Protein AF-U3U6P4-F1 (afdb_monomer_lite)

Structure (mmCIF, N/CA/C/O backbone):
data_AF-U3U6P4-F1
#
_entry.id   AF-U3U6P4-F1
#
loop_
_atom_site.group_PDB
_atom_site.id
_atom_site.type_symbol
_atom_site.label_atom_id
_atom_site.label_alt_id
_atom_site.label_comp_id
_atom_site.label_asym_id
_atom_site.label_entity_id
_atom_site.label_seq_id
_atom_site.pdbx_PDB_ins_code
_atom_site.Cartn_x
_atom_site.Cartn_y
_atom_site.Cartn_z
_atom_site.occupancy
_atom_site.B_iso_or_equiv
_atom_site.auth_seq_id
_atom_site.auth_comp_id
_atom_site.auth_asym_id
_atom_site.auth_atom_id
_atom_site.pdbx_PDB_model_num
ATOM 1 N N . MET A 1 1 ? 36.293 -16.464 -30.268 1.00 52.84 1 MET A N 1
ATOM 2 C CA . MET A 1 1 ? 35.928 -15.039 -30.402 1.00 52.84 1 MET A CA 1
ATOM 3 C C . MET A 1 1 ? 34.482 -14.750 -29.985 1.00 52.84 1 MET A C 1
ATOM 5 O O . MET A 1 1 ? 34.201 -13.624 -29.636 1.00 52.84 1 MET A O 1
ATOM 9 N N . GLU A 1 2 ? 33.596 -15.751 -29.902 1.00 54.50 2 GLU A N 1
ATOM 10 C CA . GLU A 1 2 ? 32.160 -15.581 -29.583 1.00 54.50 2 GLU A CA 1
ATOM 11 C C . GLU A 1 2 ? 31.822 -15.202 -28.122 1.00 54.50 2 GLU A C 1
ATOM 13 O O . GLU A 1 2 ? 30.719 -14.763 -27.822 1.00 54.50 2 GLU A O 1
ATOM 18 N N . ASN A 1 3 ? 32.765 -15.366 -27.188 1.00 57.06 3 ASN A N 1
ATOM 19 C CA . ASN A 1 3 ? 32.505 -15.241 -25.746 1.00 57.06 3 ASN A CA 1
ATOM 20 C C . ASN A 1 3 ? 32.712 -13.811 -25.192 1.00 57.06 3 ASN A C 1
ATOM 22 O O . ASN A 1 3 ? 32.320 -13.528 -24.062 1.00 57.06 3 ASN A O 1
ATOM 26 N N . ASP A 1 4 ? 33.340 -12.918 -25.964 1.00 59.69 4 ASP A N 1
ATOM 27 C CA . ASP A 1 4 ? 33.660 -11.547 -25.528 1.00 59.69 4 ASP A CA 1
ATOM 28 C C . ASP A 1 4 ? 32.531 -10.560 -25.884 1.00 59.69 4 ASP A C 1
ATOM 30 O O . ASP A 1 4 ? 32.105 -9.767 -25.043 1.00 59.69 4 ASP A O 1
ATOM 34 N N . ASP A 1 5 ? 31.926 -10.716 -27.069 1.00 62.28 5 ASP A N 1
ATOM 35 C CA . ASP A 1 5 ? 30.734 -9.963 -27.490 1.00 62.28 5 ASP A CA 1
ATOM 36 C C . ASP A 1 5 ? 29.513 -10.264 -26.604 1.00 62.28 5 ASP A C 1
ATOM 38 O O . ASP A 1 5 ? 28.772 -9.356 -26.223 1.00 62.28 5 ASP A O 1
ATOM 42 N N . ALA A 1 6 ? 29.332 -11.525 -26.194 1.00 64.25 6 ALA A N 1
ATOM 43 C CA . ALA A 1 6 ? 28.250 -11.923 -25.292 1.00 64.25 6 ALA A CA 1
ATOM 44 C C . ALA A 1 6 ? 28.401 -11.319 -23.880 1.00 64.25 6 ALA A C 1
ATOM 46 O O . ALA A 1 6 ? 27.411 -10.897 -23.276 1.00 64.25 6 ALA A O 1
ATOM 47 N N . LYS A 1 7 ? 29.633 -11.226 -23.353 1.00 65.19 7 LYS A N 1
ATOM 48 C CA . LYS A 1 7 ? 29.912 -10.568 -22.063 1.00 65.19 7 LYS A CA 1
ATOM 49 C C . LYS A 1 7 ? 29.709 -9.060 -22.141 1.00 65.19 7 LYS A C 1
ATOM 51 O O . LYS A 1 7 ? 29.082 -8.497 -21.245 1.00 65.19 7 LYS A O 1
ATOM 56 N N . SER A 1 8 ? 30.186 -8.424 -23.210 1.00 70.62 8 SER A N 1
ATOM 57 C CA . SER A 1 8 ? 29.969 -6.995 -23.457 1.00 70.62 8 SER A CA 1
ATOM 58 C C . SER A 1 8 ? 28.471 -6.670 -23.569 1.00 70.62 8 SER A C 1
ATOM 60 O O . SER A 1 8 ? 27.987 -5.733 -22.933 1.00 70.62 8 SER A O 1
ATOM 62 N N . GLY A 1 9 ? 27.702 -7.525 -24.256 1.00 89.94 9 GLY A N 1
ATOM 63 C CA . GLY A 1 9 ? 26.243 -7.433 -24.339 1.00 89.94 9 GLY A CA 1
ATOM 64 C C . GLY A 1 9 ? 25.535 -7.586 -22.988 1.00 89.94 9 GLY A C 1
ATOM 65 O O . GLY A 1 9 ? 24.633 -6.809 -22.679 1.00 89.94 9 GLY A O 1
ATOM 66 N N . LEU A 1 10 ? 25.963 -8.531 -22.143 1.00 92.81 10 LEU A N 1
ATOM 67 C CA . LEU A 1 10 ? 25.379 -8.714 -20.809 1.00 92.81 10 LEU A CA 1
ATOM 68 C C . LEU A 1 10 ? 25.645 -7.509 -19.893 1.00 92.81 10 LEU A C 1
ATOM 70 O O . LEU A 1 10 ? 24.724 -7.024 -19.236 1.00 92.81 10 LEU A O 1
ATOM 74 N N . ILE A 1 11 ? 26.882 -7.001 -19.867 1.00 91.62 11 ILE A N 1
ATOM 75 C CA . ILE A 1 11 ? 27.238 -5.814 -19.074 1.00 91.62 11 ILE A CA 1
ATOM 76 C C . ILE A 1 11 ? 26.476 -4.581 -19.572 1.00 91.62 11 ILE A C 1
ATOM 78 O O . ILE A 1 11 ? 25.986 -3.800 -18.755 1.00 91.62 11 ILE A O 1
ATOM 82 N N . ALA A 1 12 ? 26.308 -4.431 -20.889 1.00 91.88 12 ALA A N 1
ATOM 83 C CA . ALA A 1 12 ? 25.505 -3.358 -21.464 1.00 91.88 12 ALA A CA 1
ATOM 84 C C . ALA A 1 12 ? 24.035 -3.438 -21.014 1.00 91.88 12 ALA A C 1
ATOM 86 O O . ALA A 1 12 ? 23.499 -2.438 -20.540 1.00 91.88 12 ALA A O 1
ATOM 87 N N . ILE A 1 13 ? 23.406 -4.620 -21.070 1.00 92.94 13 ILE A N 1
ATOM 88 C CA . ILE A 1 13 ? 22.022 -4.821 -20.602 1.00 92.94 13 ILE A CA 1
ATOM 89 C C . ILE A 1 13 ? 21.884 -4.463 -19.121 1.00 92.94 13 ILE A C 1
ATOM 91 O O . ILE A 1 13 ? 20.931 -3.776 -18.749 1.00 92.94 13 ILE A O 1
ATOM 95 N N . ILE A 1 14 ? 22.826 -4.898 -18.278 1.00 93.56 14 ILE A N 1
ATOM 96 C CA . ILE A 1 14 ? 22.826 -4.580 -16.843 1.00 93.56 14 ILE A CA 1
ATOM 97 C C . ILE A 1 14 ? 22.936 -3.069 -16.631 1.00 93.56 14 ILE A C 1
ATOM 99 O O . ILE A 1 14 ? 22.150 -2.504 -15.872 1.00 93.56 14 ILE A O 1
ATOM 103 N N . ASN A 1 15 ? 23.872 -2.408 -17.316 1.00 94.25 15 ASN A N 1
ATOM 104 C CA . ASN A 1 15 ? 24.093 -0.973 -17.168 1.00 94.25 15 ASN A CA 1
ATOM 105 C C . ASN A 1 15 ? 22.866 -0.160 -17.613 1.00 94.25 15 ASN A C 1
ATOM 107 O O . ASN A 1 15 ? 22.414 0.729 -16.892 1.00 94.25 15 ASN A O 1
ATOM 111 N N . THR A 1 16 ? 22.273 -0.503 -18.761 1.00 92.69 16 THR A N 1
ATOM 112 C CA . THR A 1 16 ? 21.060 0.161 -19.257 1.00 92.69 16 THR A CA 1
ATOM 113 C C . THR A 1 16 ? 19.865 -0.091 -18.336 1.00 92.69 16 THR A C 1
ATOM 115 O O . THR A 1 16 ? 19.194 0.858 -17.940 1.00 92.69 16 THR A O 1
ATOM 118 N N . SER A 1 17 ? 19.641 -1.339 -17.912 1.00 91.06 17 SER A N 1
ATOM 119 C CA . SER A 1 17 ? 18.529 -1.682 -17.009 1.00 91.06 17 SER A CA 1
ATOM 120 C C . SER A 1 17 ? 18.676 -1.012 -15.638 1.00 91.06 17 SER A C 1
ATOM 122 O O . SER A 1 17 ? 17.691 -0.569 -15.050 1.00 91.06 17 SER A O 1
ATOM 124 N N . GLY A 1 18 ? 19.908 -0.908 -15.131 1.00 92.62 18 GLY A N 1
ATOM 125 C CA . GLY A 1 18 ? 20.216 -0.199 -13.892 1.00 92.62 18 GLY A CA 1
ATOM 126 C C . GLY A 1 18 ? 19.946 1.301 -14.001 1.00 92.62 18 GLY A C 1
ATOM 127 O O . GLY A 1 18 ? 19.309 1.874 -13.116 1.00 92.62 18 GLY A O 1
ATOM 128 N N . ALA A 1 19 ? 20.365 1.933 -15.101 1.00 92.56 19 ALA A N 1
ATOM 129 C CA . ALA A 1 19 ? 20.083 3.343 -15.359 1.00 92.56 19 ALA A CA 1
ATOM 130 C C . ALA A 1 19 ? 18.570 3.619 -15.447 1.00 92.56 19 ALA A C 1
ATOM 132 O O . ALA A 1 19 ? 18.086 4.583 -14.845 1.00 92.56 19 ALA A O 1
ATOM 133 N N . ASP A 1 20 ? 17.813 2.747 -16.119 1.00 89.44 20 ASP A N 1
ATOM 134 C CA . ASP A 1 20 ? 16.352 2.843 -16.202 1.00 89.44 20 ASP A CA 1
ATOM 135 C C . ASP A 1 20 ? 15.688 2.681 -14.828 1.00 89.44 20 ASP A C 1
ATOM 137 O O . ASP A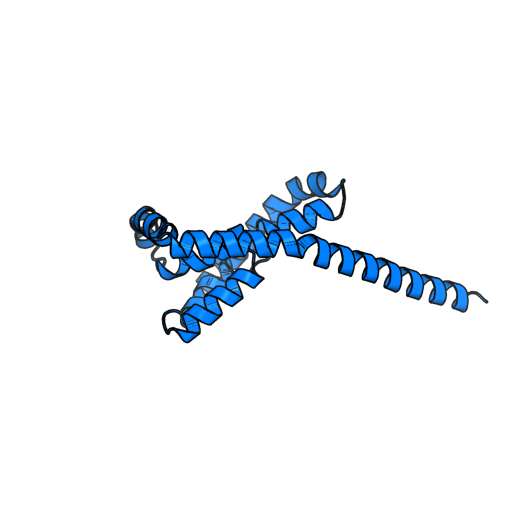 1 20 ? 14.791 3.453 -14.479 1.00 89.44 20 ASP A O 1
ATOM 141 N N . ALA A 1 21 ? 16.163 1.741 -14.007 1.00 88.81 21 ALA A N 1
ATOM 142 C CA . ALA A 1 21 ? 15.667 1.545 -12.647 1.00 88.81 21 ALA A CA 1
ATOM 143 C C . ALA A 1 21 ? 15.932 2.766 -11.749 1.00 88.81 21 ALA A C 1
ATOM 145 O O . ALA A 1 21 ? 15.027 3.209 -11.040 1.00 88.81 21 ALA A O 1
ATOM 146 N N . ILE A 1 22 ? 17.136 3.351 -11.805 1.00 93.06 22 ILE A N 1
ATOM 147 C CA . ILE A 1 22 ? 17.468 4.578 -11.061 1.00 93.06 22 ILE A CA 1
ATOM 148 C C . ILE A 1 22 ? 16.566 5.725 -11.514 1.00 93.06 22 ILE A C 1
ATOM 150 O O . ILE A 1 22 ? 15.993 6.429 -10.681 1.00 93.06 22 ILE A O 1
ATOM 154 N N . ARG A 1 23 ? 16.396 5.904 -12.828 1.00 88.75 23 ARG A N 1
ATOM 155 C CA . ARG A 1 23 ? 15.545 6.959 -13.383 1.00 88.75 23 ARG A CA 1
ATOM 156 C C . ARG A 1 23 ? 14.088 6.794 -12.958 1.00 88.75 23 ARG A C 1
ATOM 158 O O . ARG A 1 23 ? 13.447 7.786 -12.617 1.00 88.75 23 ARG A O 1
ATOM 165 N N . LEU A 1 24 ? 13.578 5.565 -12.941 1.00 86.88 24 LEU A N 1
ATOM 166 C CA . LEU A 1 24 ? 12.233 5.256 -12.463 1.00 86.88 24 LEU A CA 1
ATOM 167 C C . LEU A 1 24 ? 12.082 5.555 -10.968 1.00 86.88 24 LEU A C 1
ATOM 169 O O . LEU A 1 24 ? 11.127 6.222 -10.568 1.00 86.88 24 LEU A O 1
ATOM 173 N N . ALA A 1 25 ? 13.035 5.099 -10.151 1.00 88.19 25 ALA A N 1
ATOM 174 C CA . ALA A 1 25 ? 13.029 5.325 -8.711 1.00 88.19 25 ALA A CA 1
ATOM 175 C C . ALA A 1 25 ? 13.032 6.827 -8.396 1.00 88.19 25 ALA A C 1
ATOM 177 O O . ALA A 1 25 ? 12.133 7.311 -7.705 1.00 88.19 25 ALA A O 1
ATOM 178 N N . LEU A 1 26 ? 13.967 7.581 -8.982 1.00 91.50 26 LEU A N 1
ATOM 179 C CA . LEU A 1 26 ? 14.054 9.034 -8.823 1.00 91.50 26 LEU A CA 1
ATOM 180 C C . LEU A 1 26 ? 12.816 9.751 -9.377 1.00 91.50 26 LEU A C 1
ATOM 182 O O . LEU A 1 26 ? 12.331 10.691 -8.754 1.00 91.50 26 LEU A O 1
ATOM 186 N N . GLY A 1 27 ? 12.263 9.284 -10.500 1.00 87.06 27 GLY A N 1
ATOM 187 C CA . GLY A 1 27 ? 11.033 9.822 -11.085 1.00 87.06 27 GLY A CA 1
ATOM 188 C C . GLY A 1 27 ? 9.796 9.622 -10.204 1.00 87.06 27 GLY A C 1
ATOM 189 O O . GLY A 1 27 ? 8.869 10.427 -10.264 1.00 87.06 27 GLY A O 1
ATOM 190 N N . SER A 1 28 ? 9.789 8.593 -9.351 1.00 86.06 28 SER A N 1
ATOM 191 C CA . SER A 1 28 ? 8.691 8.318 -8.416 1.00 86.06 28 SER A CA 1
ATOM 192 C C . SER A 1 28 ? 8.765 9.114 -7.106 1.00 86.06 28 SER A C 1
ATOM 194 O O . SER A 1 28 ? 7.736 9.313 -6.456 1.00 86.06 28 SER A O 1
ATOM 196 N N . LEU A 1 29 ? 9.950 9.615 -6.725 1.00 89.94 29 LEU A N 1
ATOM 197 C CA . LEU A 1 29 ? 10.152 10.337 -5.462 1.00 89.94 29 LEU A CA 1
ATOM 198 C C . LEU A 1 29 ? 9.226 11.552 -5.290 1.00 89.94 29 LEU A C 1
ATOM 200 O O . LEU A 1 29 ? 8.613 11.653 -4.227 1.00 89.94 29 LEU A O 1
ATOM 204 N N . PRO A 1 30 ? 9.053 12.454 -6.280 1.00 88.88 30 PRO A N 1
ATOM 205 C CA . PRO A 1 30 ? 8.210 13.635 -6.099 1.00 88.88 30 PRO A CA 1
ATOM 206 C C . PRO A 1 30 ? 6.759 13.270 -5.788 1.00 88.88 30 PRO A C 1
ATOM 208 O O . PRO A 1 30 ? 6.136 13.874 -4.919 1.00 88.88 30 PRO A O 1
ATOM 211 N N . MET A 1 31 ? 6.236 12.241 -6.458 1.00 88.75 31 MET A N 1
ATOM 212 C CA . MET A 1 31 ? 4.878 11.755 -6.235 1.00 88.75 31 MET A CA 1
ATOM 213 C C . MET A 1 31 ? 4.720 11.186 -4.819 1.00 88.75 31 MET A C 1
ATOM 215 O O . MET A 1 31 ? 3.729 11.489 -4.156 1.00 88.75 31 MET A O 1
ATOM 219 N N . LEU A 1 32 ? 5.693 10.406 -4.335 1.00 87.19 32 LEU A N 1
ATOM 220 C CA . LEU A 1 32 ? 5.673 9.845 -2.979 1.00 87.19 32 LEU A CA 1
ATOM 221 C C . LEU A 1 32 ? 5.767 10.933 -1.902 1.00 87.19 32 LEU A C 1
ATOM 223 O O . LEU A 1 32 ? 5.000 10.902 -0.940 1.00 87.19 32 LEU A O 1
ATOM 227 N N . ILE A 1 33 ? 6.659 11.912 -2.087 1.00 90.50 33 ILE A N 1
ATOM 228 C CA . ILE A 1 33 ? 6.818 13.051 -1.173 1.00 90.50 33 ILE A CA 1
ATOM 229 C C . ILE A 1 33 ? 5.511 13.840 -1.094 1.00 90.50 33 ILE A C 1
ATOM 231 O O . ILE A 1 33 ? 4.989 14.032 0.000 1.00 90.50 33 ILE A O 1
ATOM 235 N N . LEU A 1 34 ? 4.941 14.231 -2.241 1.00 91.31 34 LEU A N 1
ATOM 236 C CA . LEU A 1 34 ? 3.675 14.965 -2.282 1.00 91.31 34 LEU A CA 1
ATOM 237 C C . LEU A 1 34 ? 2.543 14.178 -1.620 1.00 91.31 34 LEU A C 1
ATOM 239 O O . LEU A 1 34 ? 1.796 14.733 -0.817 1.00 91.31 34 LEU A O 1
ATOM 243 N N . SER A 1 35 ? 2.439 12.883 -1.912 1.00 89.69 35 SER A N 1
ATOM 244 C CA . SER A 1 35 ? 1.389 12.034 -1.348 1.00 89.69 35 SER A CA 1
ATOM 245 C C . SER A 1 35 ? 1.501 11.922 0.174 1.00 89.69 35 SER A C 1
ATOM 247 O O . SER A 1 35 ? 0.498 12.064 0.874 1.00 89.69 35 SER A O 1
ATOM 249 N N . LEU A 1 36 ? 2.711 11.728 0.710 1.00 90.25 36 LEU A N 1
ATOM 250 C CA . LEU A 1 36 ? 2.931 11.670 2.156 1.00 90.25 36 LEU A CA 1
ATOM 251 C C . LEU A 1 36 ? 2.701 13.032 2.826 1.00 90.25 36 LEU A C 1
ATOM 253 O O . LEU A 1 36 ? 2.100 13.085 3.899 1.00 90.25 36 LEU A O 1
ATOM 257 N N . SER A 1 37 ? 3.115 14.135 2.194 1.00 93.12 37 SER A N 1
ATOM 258 C CA . SER A 1 37 ? 2.819 15.488 2.679 1.00 93.12 37 SER A CA 1
ATOM 259 C C . SER A 1 37 ? 1.315 15.738 2.769 1.00 93.12 37 SER A C 1
ATOM 261 O O . SER A 1 37 ? 0.849 16.247 3.785 1.00 93.12 37 SER A 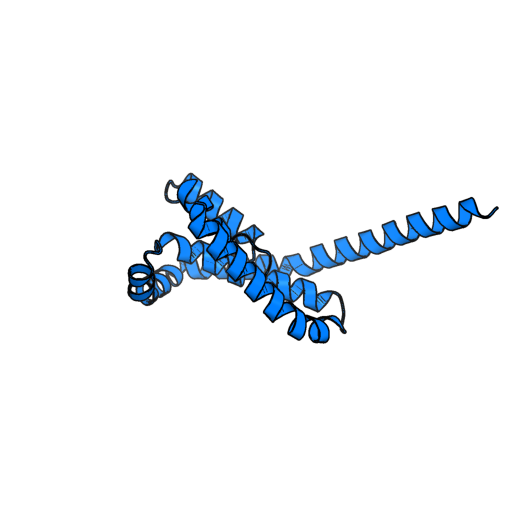O 1
ATOM 263 N N . VAL A 1 38 ? 0.541 15.328 1.759 1.00 92.44 38 VAL A N 1
ATOM 264 C CA . VAL A 1 38 ? -0.928 15.427 1.776 1.00 92.44 38 VAL A CA 1
ATOM 265 C C . VAL A 1 38 ? -1.516 14.616 2.928 1.00 92.44 38 VAL A C 1
ATOM 267 O O . VAL A 1 38 ? -2.326 15.148 3.682 1.00 92.44 38 VAL A O 1
ATOM 270 N N . VAL A 1 39 ? -1.079 13.369 3.125 1.00 92.06 39 VAL A N 1
ATOM 271 C CA . VAL A 1 39 ? -1.516 12.547 4.270 1.00 92.06 39 VAL A CA 1
ATOM 272 C C . VAL A 1 39 ? -1.205 13.243 5.602 1.00 92.06 39 VAL A C 1
ATOM 274 O O . VAL A 1 39 ? -2.064 13.294 6.483 1.00 92.06 39 VAL A O 1
ATOM 277 N N . GLY A 1 40 ? -0.010 13.826 5.736 1.00 92.06 40 GLY A N 1
ATOM 278 C CA . GLY A 1 40 ? 0.388 14.600 6.913 1.00 92.06 40 GLY A CA 1
ATOM 279 C C . GLY A 1 40 ? -0.511 15.814 7.158 1.00 92.06 40 GLY A C 1
ATOM 280 O O . GLY A 1 40 ? -0.965 16.020 8.284 1.00 92.06 40 GLY A O 1
ATOM 281 N N . ILE A 1 41 ? -0.831 16.571 6.104 1.00 94.88 41 ILE A N 1
ATOM 282 C CA . ILE A 1 41 ? -1.738 17.725 6.173 1.00 94.88 41 ILE A CA 1
ATOM 283 C C . ILE A 1 41 ? -3.139 17.276 6.594 1.00 94.88 41 ILE A C 1
ATOM 285 O O . ILE A 1 41 ? -3.686 17.835 7.542 1.00 94.88 41 ILE A O 1
ATOM 289 N N . LEU A 1 42 ? -3.695 16.238 5.960 1.00 93.44 42 LEU A N 1
ATOM 290 C CA . LEU A 1 42 ? -5.012 15.684 6.303 1.00 93.44 42 LEU A CA 1
ATOM 291 C C . LEU A 1 42 ? -5.082 15.262 7.773 1.00 93.44 42 LEU A C 1
ATOM 293 O O . LEU A 1 42 ? -6.069 15.560 8.444 1.00 93.44 42 LEU A O 1
ATOM 297 N N . LYS A 1 43 ? -4.027 14.610 8.275 1.00 92.06 43 LYS A N 1
ATOM 298 C CA . LYS A 1 43 ? -3.918 14.236 9.687 1.00 92.06 43 LYS A CA 1
ATOM 299 C C . LYS A 1 43 ? -3.888 15.475 10.588 1.00 92.06 43 LYS A C 1
ATOM 301 O O . LYS A 1 43 ? -4.644 15.547 11.545 1.00 92.06 43 LYS A O 1
ATOM 306 N N . SER A 1 44 ? -3.060 16.475 10.278 1.00 93.56 44 SER A N 1
ATOM 307 C CA . SER A 1 44 ? -2.990 17.706 11.086 1.00 93.56 44 SER A CA 1
ATOM 308 C C . SER A 1 44 ? -4.277 18.537 11.060 1.00 93.56 44 SER A C 1
ATOM 310 O O . SER A 1 44 ? -4.569 19.245 12.018 1.00 93.56 44 SER A O 1
ATOM 312 N N . ALA A 1 45 ? -5.051 18.440 9.978 1.00 94.44 45 ALA A N 1
ATOM 313 C CA . ALA A 1 45 ? -6.301 19.165 9.791 1.00 94.44 45 ALA A CA 1
ATOM 314 C C . ALA A 1 45 ? -7.512 18.478 10.450 1.00 94.44 45 ALA A C 1
ATOM 316 O O . ALA A 1 45 ? -8.618 19.007 10.366 1.00 94.44 45 ALA A O 1
ATOM 317 N N . GLY A 1 46 ? -7.345 17.300 11.063 1.00 93.31 46 GLY A N 1
ATOM 318 C CA . GLY A 1 46 ? -8.455 16.541 11.650 1.00 93.31 46 GLY A CA 1
ATOM 319 C C . GLY A 1 46 ? -9.319 15.788 10.624 1.00 93.31 46 GLY A C 1
ATOM 320 O O . GLY A 1 46 ? -10.389 15.275 10.953 1.00 93.31 46 GLY A O 1
ATOM 321 N N . ALA A 1 47 ? -8.911 15.755 9.349 1.00 94.25 47 ALA A N 1
ATOM 322 C CA . ALA A 1 47 ? -9.722 15.183 8.274 1.00 94.25 47 ALA A CA 1
ATOM 323 C C . ALA A 1 47 ? -9.808 13.654 8.367 1.00 94.25 47 ALA A C 1
ATOM 325 O O . ALA A 1 47 ? -10.823 13.062 7.997 1.00 94.25 47 ALA A O 1
ATOM 326 N N . ILE A 1 48 ? -8.751 13.013 8.873 1.00 93.44 48 ILE A N 1
ATOM 327 C CA . ILE A 1 48 ? -8.709 11.560 9.063 1.00 93.44 48 ILE A CA 1
ATOM 328 C C . ILE A 1 48 ? -9.683 11.146 10.167 1.00 93.44 48 ILE A C 1
ATOM 330 O O . ILE A 1 48 ? -10.377 10.142 10.027 1.00 93.44 48 ILE A O 1
ATOM 334 N N . GLU A 1 49 ? -9.788 11.936 11.228 1.00 93.62 49 GLU A N 1
ATOM 335 C CA . GLU A 1 49 ? -10.689 11.730 12.357 1.00 93.62 49 GLU A CA 1
ATOM 336 C C . GLU A 1 49 ? -12.147 11.871 11.912 1.00 93.62 49 GLU A C 1
ATOM 338 O O . GLU A 1 49 ? -12.963 10.997 12.203 1.00 93.62 49 GLU A O 1
ATOM 343 N N . LEU A 1 50 ? -12.466 12.908 11.130 1.00 94.31 50 LEU A N 1
ATOM 344 C CA . LEU A 1 50 ? -13.801 13.084 10.544 1.00 94.31 50 LEU A CA 1
ATOM 345 C C . LEU A 1 50 ? -14.181 11.915 9.629 1.00 94.31 50 LEU A C 1
ATOM 347 O O . LEU A 1 50 ? -15.291 11.385 9.711 1.00 94.31 50 LEU A O 1
ATOM 351 N N . LEU A 1 51 ? -13.252 11.480 8.777 1.00 93.31 51 LEU A N 1
ATOM 352 C CA . LEU A 1 51 ? -13.465 10.326 7.911 1.00 93.31 51 LEU A CA 1
ATOM 353 C C . LEU A 1 51 ? -13.639 9.033 8.720 1.00 93.31 51 LEU A C 1
ATOM 355 O O . LEU A 1 51 ? -14.481 8.206 8.376 1.00 93.31 51 LEU A O 1
ATOM 359 N N . THR A 1 52 ? -12.888 8.877 9.811 1.00 93.56 52 THR A N 1
ATOM 360 C CA . THR A 1 52 ? -13.000 7.732 10.725 1.00 93.56 52 THR A CA 1
ATOM 361 C C . THR A 1 52 ? -14.374 7.700 11.385 1.00 93.56 52 THR A C 1
ATOM 363 O O . THR A 1 52 ? -15.021 6.660 11.350 1.00 93.56 52 THR A O 1
ATOM 366 N N . GLN A 1 53 ? -14.878 8.833 11.882 1.00 94.06 53 GLN A N 1
ATOM 367 C CA . GLN A 1 53 ? -16.226 8.927 12.460 1.00 94.06 53 GLN A CA 1
ATOM 368 C C . GLN A 1 53 ? -17.322 8.595 11.440 1.00 94.06 53 GLN A C 1
ATOM 370 O O . GLN A 1 53 ? -18.292 7.914 11.769 1.00 94.06 53 GLN A O 1
ATOM 375 N N . LEU A 1 54 ? -17.155 9.032 10.188 1.00 94.38 54 LEU A N 1
ATOM 376 C CA . LEU A 1 54 ? -18.092 8.715 9.112 1.00 94.38 54 LEU A CA 1
ATOM 377 C C . LEU A 1 54 ? -18.086 7.216 8.761 1.00 94.38 54 LEU A C 1
ATOM 379 O O . LEU A 1 54 ? -19.138 6.645 8.472 1.00 94.38 54 LEU A O 1
ATOM 383 N N . LEU A 1 55 ? -16.914 6.573 8.792 1.00 92.44 55 LEU A N 1
ATOM 384 C CA . LEU A 1 55 ? -16.753 5.141 8.515 1.00 92.44 55 LEU A CA 1
ATOM 385 C C . LEU A 1 55 ? -17.033 4.244 9.727 1.00 92.44 55 LEU A C 1
ATOM 387 O O . LEU A 1 55 ? -17.305 3.059 9.530 1.00 92.44 55 LEU A O 1
ATOM 391 N N . ALA A 1 56 ? -17.015 4.779 10.949 1.00 92.06 56 ALA A N 1
ATOM 392 C CA . ALA A 1 56 ? -17.228 4.047 12.196 1.00 92.06 56 ALA A CA 1
ATOM 393 C C . ALA A 1 56 ? -18.422 3.070 12.162 1.00 92.06 56 ALA A C 1
ATOM 395 O O . ALA A 1 56 ? -18.213 1.895 12.469 1.00 92.06 56 ALA A O 1
ATOM 396 N N . PRO A 1 57 ? -19.643 3.446 11.715 1.00 92.50 57 PRO A N 1
ATOM 397 C CA . PRO A 1 57 ? -20.765 2.502 11.680 1.00 92.50 57 PRO A CA 1
ATOM 398 C C . PRO A 1 57 ? -20.539 1.319 10.727 1.00 92.50 57 PRO A C 1
ATOM 400 O O . PRO A 1 57 ? -21.098 0.242 10.937 1.00 92.50 57 PRO A O 1
ATOM 403 N N . LEU A 1 58 ? -19.741 1.494 9.672 1.00 91.88 58 LEU A N 1
ATOM 404 C CA . LEU A 1 58 ? -19.397 0.425 8.737 1.00 91.88 58 LEU A CA 1
ATOM 405 C C . LEU A 1 58 ? -18.263 -0.446 9.287 1.00 91.88 58 LEU A C 1
ATOM 407 O O . LEU A 1 58 ? -18.345 -1.670 9.205 1.00 91.88 58 LEU A O 1
ATOM 411 N N . LEU A 1 59 ? -17.248 0.170 9.898 1.00 90.12 59 LEU A N 1
ATOM 412 C CA . LEU A 1 59 ? -16.131 -0.532 10.535 1.00 90.12 59 LEU A CA 1
ATOM 413 C C . LEU A 1 59 ? -16.605 -1.411 11.696 1.00 90.12 59 LEU A C 1
ATOM 415 O O . LEU A 1 59 ? -16.209 -2.571 11.781 1.00 90.12 59 LEU A O 1
ATOM 419 N N . GLN A 1 60 ? -17.525 -0.907 12.521 1.00 90.94 60 GLN A N 1
ATOM 420 C CA . GLN A 1 60 ? -18.122 -1.659 13.626 1.00 90.94 60 GLN A CA 1
ATOM 421 C C . GLN A 1 60 ? -18.927 -2.867 13.135 1.00 90.94 60 GLN A C 1
ATOM 423 O O . GLN A 1 60 ? -18.793 -3.954 13.692 1.00 90.94 60 GLN A O 1
ATOM 428 N N . LYS A 1 61 ? -19.706 -2.717 12.052 1.00 90.94 61 LYS A N 1
ATOM 429 C CA . LYS A 1 61 ? -20.429 -3.840 11.422 1.00 90.94 61 LYS A CA 1
ATOM 430 C C . LYS A 1 61 ? -19.495 -4.924 10.885 1.00 90.94 61 LYS A C 1
ATOM 432 O O . LYS A 1 61 ? -19.884 -6.085 10.845 1.00 90.94 61 LYS A O 1
ATOM 437 N N . LEU A 1 62 ? -18.293 -4.544 10.454 1.00 86.38 62 LEU A N 1
ATOM 438 C CA . LEU A 1 62 ? -17.280 -5.458 9.927 1.00 86.38 62 LEU A CA 1
ATOM 439 C C . LEU A 1 62 ? -16.274 -5.932 10.992 1.00 86.38 62 LEU A C 1
ATOM 441 O O . LEU A 1 62 ? -15.338 -6.644 10.643 1.00 86.38 62 LEU A O 1
ATOM 445 N N . HIS A 1 63 ? -16.451 -5.547 12.263 1.00 87.06 63 HIS A N 1
ATOM 446 C CA . HIS A 1 63 ? -15.514 -5.814 13.363 1.00 87.06 63 HIS A CA 1
ATOM 447 C C . HIS A 1 63 ? -14.065 -5.362 13.079 1.00 87.06 63 HIS A C 1
ATOM 449 O O . HIS A 1 63 ? -13.103 -5.974 13.543 1.00 87.06 63 HIS A O 1
ATOM 455 N N . ILE A 1 64 ? -13.897 -4.268 12.330 1.00 88.12 64 ILE A N 1
ATOM 456 C CA . ILE A 1 64 ? -12.592 -3.685 11.996 1.00 88.12 64 ILE A CA 1
ATOM 457 C C . ILE A 1 64 ? -12.283 -2.539 12.962 1.00 88.12 64 ILE A C 1
ATOM 459 O O . ILE A 1 64 ? -13.101 -1.643 13.160 1.00 88.12 64 ILE A O 1
ATOM 463 N N . ALA A 1 65 ? -11.078 -2.536 13.536 1.00 89.31 65 ALA A N 1
ATOM 464 C CA . ALA A 1 65 ? -10.637 -1.466 14.426 1.00 89.31 65 ALA A CA 1
ATOM 465 C C . ALA A 1 65 ? -10.400 -0.144 13.669 1.00 89.31 65 ALA A C 1
ATOM 467 O O . ALA A 1 65 ? -9.771 -0.107 12.612 1.00 89.31 65 ALA A O 1
ATOM 468 N N . GLU A 1 66 ? -10.839 0.971 14.251 1.00 90.44 66 GLU A N 1
ATOM 469 C CA . GLU A 1 66 ? -10.705 2.312 13.657 1.00 90.44 66 GLU A CA 1
ATOM 470 C C . GLU A 1 66 ? -9.243 2.735 13.440 1.00 90.44 66 GLU A C 1
ATOM 472 O O . GLU A 1 66 ? -8.934 3.487 12.516 1.00 90.44 66 GLU A O 1
ATOM 477 N N . VAL A 1 67 ? -8.316 2.163 14.215 1.00 91.31 67 VAL A N 1
ATOM 478 C CA . VAL A 1 67 ? -6.870 2.398 14.088 1.00 91.31 67 VAL A CA 1
ATOM 479 C C . VAL A 1 67 ? -6.318 2.054 12.694 1.00 91.31 67 VAL A C 1
ATOM 481 O O . VAL A 1 67 ? -5.269 2.562 12.304 1.00 91.31 67 VAL A O 1
ATOM 484 N N . TYR A 1 68 ? -7.023 1.230 11.910 1.00 92.69 68 TYR A N 1
ATOM 485 C CA . TYR A 1 68 ? -6.623 0.866 10.549 1.00 92.69 68 TYR A CA 1
ATOM 486 C C . TYR A 1 68 ? -6.902 1.951 9.502 1.00 92.69 68 TYR A C 1
ATOM 488 O O . TYR A 1 68 ? -6.323 1.889 8.416 1.00 92.69 68 TYR A O 1
ATOM 496 N N . VAL A 1 69 ? -7.739 2.953 9.796 1.00 93.62 69 VAL A N 1
ATOM 497 C CA . VAL A 1 69 ? -8.151 3.970 8.811 1.00 93.62 69 VAL A CA 1
ATOM 498 C C . VAL A 1 69 ? -6.962 4.806 8.343 1.00 93.62 69 VAL A C 1
ATOM 500 O O . VAL A 1 69 ? -6.727 4.924 7.139 1.00 93.62 69 VAL A O 1
ATOM 503 N N . LEU A 1 70 ? -6.165 5.335 9.275 1.00 93.44 70 LEU A N 1
ATOM 504 C CA . LEU A 1 70 ? -4.990 6.140 8.939 1.00 93.44 70 LEU A CA 1
ATOM 505 C C . LEU A 1 70 ? -3.950 5.335 8.121 1.00 93.44 70 LEU A C 1
ATOM 507 O O . LEU A 1 70 ? -3.554 5.811 7.050 1.00 93.44 70 LEU A O 1
ATOM 511 N N . PRO A 1 71 ? -3.522 4.124 8.538 1.00 94.00 71 PRO A N 1
ATOM 512 C CA . PRO A 1 71 ? -2.649 3.279 7.729 1.00 94.00 71 PRO A CA 1
ATOM 513 C C . PRO A 1 71 ? -3.234 2.929 6.355 1.00 94.00 71 PRO A C 1
ATOM 515 O O . PRO A 1 71 ? -2.513 2.996 5.361 1.00 94.00 71 PRO A O 1
ATOM 518 N N . ALA A 1 72 ? -4.526 2.600 6.258 1.00 94.19 72 ALA A N 1
ATOM 519 C CA . ALA A 1 72 ? -5.165 2.248 4.989 1.00 94.19 72 ALA A CA 1
ATOM 520 C C . ALA A 1 72 ? -5.214 3.432 4.008 1.00 94.19 72 ALA A C 1
ATOM 522 O O . ALA A 1 72 ? -4.931 3.269 2.819 1.00 94.19 72 ALA A O 1
ATOM 523 N N . LEU A 1 73 ? -5.509 4.638 4.497 1.00 93.94 73 LEU A N 1
ATOM 524 C CA . LEU A 1 73 ? -5.482 5.852 3.678 1.00 93.94 73 LEU A CA 1
ATOM 525 C C . LEU A 1 73 ? -4.067 6.202 3.237 1.00 93.94 73 LEU A C 1
ATOM 527 O O . LEU A 1 73 ? -3.843 6.488 2.061 1.00 93.94 73 LEU A O 1
ATOM 531 N N . THR A 1 74 ? -3.108 6.107 4.160 1.00 93.69 74 THR A N 1
ATOM 532 C CA . THR A 1 74 ? -1.687 6.304 3.856 1.00 93.69 74 THR A CA 1
ATOM 533 C C . THR A 1 74 ? -1.235 5.324 2.780 1.00 93.69 74 THR A C 1
ATOM 535 O O . THR A 1 74 ? -0.606 5.728 1.807 1.00 93.69 74 THR A O 1
ATOM 538 N N . LYS A 1 75 ? -1.616 4.049 2.904 1.00 94.00 75 LYS A N 1
ATOM 539 C CA . LYS A 1 75 ? -1.338 3.015 1.909 1.00 94.00 75 L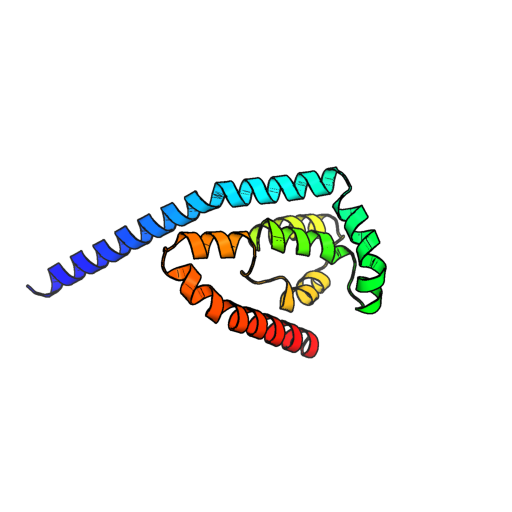YS A CA 1
ATOM 540 C C . LYS A 1 75 ? -1.918 3.375 0.547 1.00 94.00 75 LYS A C 1
ATOM 542 O O . LYS A 1 75 ? -1.220 3.252 -0.452 1.00 94.00 75 LYS A O 1
ATOM 547 N N . CYS A 1 76 ? -3.180 3.792 0.504 1.00 92.25 76 CYS A N 1
ATOM 548 C CA . CYS A 1 76 ? -3.875 4.104 -0.741 1.00 92.25 76 CYS A CA 1
ATOM 549 C C . CYS A 1 76 ? -3.232 5.292 -1.475 1.00 92.25 76 CYS A C 1
ATOM 551 O O . CYS A 1 76 ? -2.997 5.212 -2.681 1.00 92.25 76 CYS A O 1
ATOM 553 N N . LEU A 1 77 ? -2.917 6.363 -0.738 1.00 91.75 77 LEU A N 1
ATOM 554 C CA . LEU A 1 77 ? -2.435 7.634 -1.286 1.00 91.75 77 LEU A CA 1
ATOM 555 C C . LEU A 1 77 ? -0.919 7.665 -1.488 1.00 91.75 77 LEU A C 1
ATOM 557 O O . LEU A 1 77 ? -0.449 8.043 -2.554 1.00 91.75 77 LEU A O 1
ATOM 561 N N . ALA A 1 78 ? -0.158 7.287 -0.462 1.00 90.56 78 ALA A N 1
ATOM 562 C CA . ALA A 1 78 ? 1.294 7.452 -0.386 1.00 90.56 78 ALA A CA 1
ATOM 563 C C . ALA A 1 78 ? 2.073 6.133 -0.517 1.00 90.56 78 ALA A C 1
ATOM 565 O O . ALA A 1 78 ? 3.301 6.144 -0.588 1.00 90.56 78 ALA A O 1
ATOM 566 N N . GLY A 1 79 ? 1.369 5.006 -0.614 1.00 91.62 79 GLY A N 1
ATOM 567 C CA . GLY A 1 79 ? 1.933 3.707 -0.953 1.00 91.62 79 GLY A CA 1
ATOM 568 C C . GLY A 1 79 ? 2.366 2.852 0.237 1.00 91.62 79 GLY A C 1
ATOM 569 O O . GLY A 1 79 ? 2.275 3.240 1.405 1.00 91.62 79 GLY A O 1
ATOM 570 N N . GLY A 1 80 ? 2.821 1.633 -0.065 1.00 91.44 80 GLY A N 1
ATOM 571 C CA . GLY A 1 80 ? 3.204 0.637 0.946 1.00 91.44 80 GLY A CA 1
ATOM 572 C C . GLY A 1 80 ? 4.350 1.062 1.870 1.00 91.44 80 GLY A C 1
ATOM 573 O O . GLY A 1 80 ? 4.329 0.754 3.057 1.00 91.44 80 GLY A O 1
ATOM 574 N N . THR A 1 81 ? 5.332 1.806 1.368 1.00 90.25 81 THR A N 1
ATOM 575 C CA . THR A 1 81 ? 6.459 2.288 2.186 1.00 90.25 81 THR A CA 1
ATOM 576 C C . THR A 1 81 ? 6.014 3.347 3.193 1.00 90.25 81 THR A C 1
ATOM 578 O O . THR A 1 81 ? 6.395 3.288 4.361 1.00 90.25 81 THR A O 1
ATOM 581 N N . ALA A 1 82 ? 5.142 4.266 2.773 1.00 91.38 82 ALA A N 1
ATOM 582 C CA . ALA A 1 82 ? 4.540 5.263 3.650 1.00 91.38 82 ALA A CA 1
ATOM 583 C C . ALA A 1 82 ? 3.674 4.618 4.742 1.00 91.38 82 ALA A C 1
ATOM 585 O O . ALA A 1 82 ? 3.728 5.043 5.896 1.00 91.38 82 ALA A O 1
ATOM 586 N N . TYR A 1 83 ? 2.932 3.556 4.402 1.00 93.69 83 TYR A N 1
ATOM 587 C CA . TYR A 1 83 ? 2.203 2.746 5.382 1.00 93.69 83 TYR A CA 1
ATOM 588 C C . TYR A 1 83 ? 3.122 2.266 6.511 1.00 93.69 83 TYR A C 1
ATOM 590 O O . TYR A 1 83 ? 2.800 2.481 7.676 1.00 93.69 83 TYR A O 1
ATOM 598 N N . TYR A 1 84 ? 4.285 1.689 6.188 1.00 92.00 84 TYR A N 1
ATOM 599 C CA . TYR A 1 84 ? 5.218 1.217 7.214 1.00 92.00 84 TYR A CA 1
ATOM 600 C C . TYR A 1 84 ? 5.779 2.347 8.080 1.00 92.00 84 TYR A C 1
ATOM 602 O O . TYR A 1 84 ? 5.913 2.146 9.282 1.00 92.00 84 TYR A O 1
ATOM 610 N N . GLY A 1 85 ? 6.040 3.529 7.513 1.00 91.25 85 GLY A N 1
ATOM 611 C CA . GLY A 1 85 ? 6.490 4.693 8.288 1.00 91.25 85 GLY A CA 1
ATOM 612 C C . GLY A 1 85 ? 5.427 5.239 9.250 1.00 91.25 85 GLY A C 1
ATOM 613 O O . GLY A 1 85 ? 5.739 5.661 10.361 1.00 91.25 85 GLY A O 1
ATOM 614 N N . VAL A 1 86 ? 4.149 5.204 8.861 1.00 91.25 86 VAL A N 1
ATOM 615 C CA . VAL A 1 86 ? 3.046 5.586 9.758 1.00 91.25 86 VAL A CA 1
ATOM 616 C C . VAL A 1 86 ? 2.822 4.524 10.830 1.00 91.25 86 VAL A C 1
ATOM 618 O O . VAL A 1 86 ? 2.669 4.859 12.004 1.00 91.25 86 VAL A O 1
ATOM 621 N N . VAL A 1 87 ? 2.832 3.246 10.448 1.00 94.06 87 VAL A N 1
ATOM 622 C CA . VAL A 1 87 ? 2.668 2.130 11.385 1.00 94.06 87 VAL A CA 1
ATOM 623 C C . VAL A 1 87 ? 3.806 2.090 12.399 1.00 94.06 87 VAL A C 1
ATOM 625 O O . VAL A 1 87 ? 3.520 1.897 13.574 1.00 94.06 87 VAL A O 1
ATOM 628 N N . SER A 1 88 ? 5.062 2.333 12.004 1.00 92.88 88 SER A N 1
ATOM 629 C CA . SER A 1 88 ? 6.180 2.383 12.955 1.00 92.88 88 SER A CA 1
ATOM 630 C C . SER A 1 88 ? 5.972 3.467 14.013 1.00 92.88 88 SER A C 1
ATOM 632 O O . SER A 1 88 ? 6.114 3.183 15.197 1.00 92.88 88 SER A O 1
ATOM 634 N N . GLY A 1 89 ? 5.521 4.662 13.617 1.00 91.69 89 GLY A N 1
ATOM 635 C CA . GLY A 1 89 ? 5.189 5.724 14.571 1.00 91.69 89 GLY A CA 1
ATOM 636 C C . GLY A 1 89 ? 4.014 5.367 15.492 1.00 91.69 89 GLY A C 1
ATOM 637 O O . GLY A 1 89 ? 4.030 5.699 16.674 1.00 91.69 89 GLY A O 1
ATOM 638 N N . LEU A 1 90 ? 3.000 4.654 14.989 1.00 92.38 90 LEU A N 1
ATOM 639 C CA . LEU A 1 90 ? 1.883 4.190 15.823 1.00 92.38 90 LEU A CA 1
ATOM 640 C C . LEU A 1 90 ? 2.299 3.075 16.798 1.00 92.38 90 LEU A C 1
ATOM 642 O O . LEU A 1 90 ? 1.772 3.010 17.910 1.00 92.38 90 LEU A O 1
ATOM 646 N N . VAL A 1 91 ? 3.243 2.215 16.401 1.00 94.50 91 VAL A N 1
ATOM 647 C CA . VAL A 1 91 ? 3.845 1.198 17.278 1.00 94.50 91 VAL A CA 1
ATOM 648 C C . VAL A 1 91 ? 4.639 1.868 18.398 1.00 94.50 91 VAL A C 1
ATOM 650 O O . VAL A 1 91 ? 4.455 1.516 19.560 1.00 94.50 91 VAL A O 1
ATOM 653 N N . GLU A 1 92 ? 5.460 2.871 18.076 1.00 93.81 92 GLU A N 1
ATOM 654 C CA . GLU A 1 92 ? 6.214 3.654 19.068 1.00 93.81 92 GLU A CA 1
ATOM 655 C C . GLU A 1 92 ? 5.296 4.359 20.078 1.00 93.81 92 GLU A C 1
ATOM 657 O O . GLU A 1 92 ? 5.623 4.459 21.258 1.00 93.81 92 GLU A O 1
ATOM 662 N N . GLN A 1 93 ? 4.117 4.801 19.636 1.00 91.50 93 GLN A N 1
ATOM 663 C CA . GLN A 1 93 ? 3.096 5.421 20.488 1.00 91.50 93 GLN A CA 1
ATOM 664 C C . GLN A 1 93 ? 2.260 4.406 21.287 1.00 91.50 93 GLN A C 1
ATOM 666 O O . GLN A 1 93 ? 1.359 4.807 22.024 1.00 91.50 93 GLN A O 1
ATOM 671 N N . GLY A 1 94 ? 2.502 3.102 21.124 1.00 90.50 94 GLY A N 1
ATOM 672 C CA . GLY A 1 94 ? 1.728 2.038 21.767 1.00 90.50 94 GLY A CA 1
ATOM 673 C C . GLY A 1 94 ? 0.291 1.895 21.248 1.00 90.50 94 GLY A C 1
ATOM 674 O O . GLY A 1 94 ? -0.493 1.145 21.823 1.00 90.50 94 GLY A O 1
ATOM 675 N N . GLN A 1 95 ? -0.069 2.587 20.161 1.00 87.56 95 GLN A N 1
ATOM 676 C CA . GLN A 1 95 ? -1.410 2.541 19.561 1.00 87.56 95 GLN A CA 1
ATOM 677 C C . GLN A 1 95 ? -1.567 1.400 18.548 1.00 87.56 95 GLN A C 1
ATOM 679 O O . GLN A 1 95 ? -2.679 1.085 18.124 1.00 87.56 95 GLN A O 1
ATOM 684 N N . TYR A 1 96 ? -0.463 0.764 18.150 1.00 90.50 96 TYR A N 1
ATOM 685 C CA . TYR A 1 96 ? -0.456 -0.324 17.180 1.00 90.50 96 TYR A CA 1
ATOM 686 C C . TYR A 1 96 ? 0.416 -1.474 17.670 1.00 90.50 96 TYR A C 1
ATOM 688 O O . TYR A 1 96 ? 1.578 -1.285 18.012 1.00 90.50 96 TYR A O 1
ATOM 696 N N . SER A 1 97 ? -0.145 -2.680 17.712 1.00 90.19 97 SER A N 1
ATOM 697 C CA . SER A 1 97 ? 0.556 -3.872 18.191 1.00 90.19 97 SER A CA 1
ATOM 698 C C . SER A 1 97 ? 0.986 -4.779 17.038 1.00 90.19 97 SER A C 1
ATOM 700 O O . SER A 1 97 ? 0.492 -4.666 15.914 1.00 90.19 97 SER A O 1
ATOM 702 N N . ALA A 1 98 ? 1.858 -5.747 17.329 1.00 89.19 98 ALA A N 1
ATOM 703 C CA . ALA A 1 98 ? 2.197 -6.811 16.381 1.00 89.19 98 ALA A CA 1
ATOM 704 C C . ALA A 1 98 ? 0.954 -7.597 15.922 1.00 89.19 98 ALA A C 1
ATOM 706 O O . ALA A 1 98 ? 0.876 -8.001 14.764 1.00 89.19 98 ALA A O 1
ATOM 707 N N . HIS A 1 99 ? -0.045 -7.751 16.799 1.00 88.00 99 HIS A N 1
ATOM 708 C CA . HIS A 1 99 ? -1.321 -8.362 16.439 1.00 88.00 99 HIS A CA 1
ATOM 709 C C . HIS A 1 99 ? -2.068 -7.523 15.395 1.00 88.00 99 HIS A C 1
ATOM 711 O O . HIS A 1 99 ? -2.528 -8.077 14.401 1.00 88.00 99 HIS A O 1
ATOM 717 N N . ASN A 1 100 ? -2.101 -6.194 15.548 1.00 88.25 100 ASN A N 1
ATOM 718 C CA . ASN A 1 100 ? -2.739 -5.311 14.567 1.00 88.25 100 ASN A CA 1
ATOM 719 C C . ASN A 1 100 ? -2.024 -5.355 13.208 1.00 88.25 100 ASN A C 1
ATOM 721 O O . ASN A 1 100 ? -2.674 -5.378 12.166 1.00 88.25 100 ASN A O 1
ATOM 725 N N . ILE A 1 101 ? -0.687 -5.411 13.207 1.00 89.81 101 ILE A N 1
ATOM 726 C CA . ILE A 1 101 ? 0.108 -5.565 11.977 1.00 89.81 101 ILE A CA 1
ATOM 727 C C . ILE A 1 101 ? -0.216 -6.892 11.292 1.00 89.81 101 ILE A C 1
ATOM 729 O O . ILE A 1 101 ? -0.405 -6.924 10.077 1.00 89.81 101 ILE A O 1
ATOM 733 N N . ASN A 1 102 ? -0.282 -7.983 12.059 1.00 90.50 102 ASN A N 1
ATOM 734 C CA . ASN A 1 102 ? -0.603 -9.293 11.512 1.00 90.50 102 ASN A CA 1
ATOM 735 C C . ASN A 1 102 ? -2.034 -9.333 10.966 1.00 90.50 102 ASN A C 1
ATOM 737 O O . ASN A 1 102 ? -2.239 -9.792 9.849 1.00 90.50 102 ASN A O 1
ATOM 741 N N . ALA A 1 103 ? -3.010 -8.804 11.701 1.00 88.50 103 ALA A N 1
ATOM 742 C CA . ALA A 1 103 ? -4.403 -8.761 11.267 1.00 88.50 103 ALA A CA 1
ATOM 743 C C . ALA A 1 103 ? -4.577 -7.951 9.971 1.00 88.50 103 ALA A C 1
ATOM 745 O O . ALA A 1 103 ? -5.323 -8.350 9.077 1.00 88.50 103 ALA A O 1
ATOM 746 N N . SER A 1 104 ? -3.845 -6.842 9.813 1.00 88.56 104 SER A N 1
ATOM 747 C CA . SER A 1 104 ? -3.917 -6.025 8.600 1.00 88.56 104 SER A CA 1
ATOM 748 C C . SER A 1 104 ? -3.064 -6.544 7.436 1.00 88.56 104 SER A C 1
ATOM 750 O O . SER A 1 104 ? -3.235 -6.078 6.304 1.00 88.56 104 SER A O 1
ATOM 752 N N . ALA A 1 105 ? -2.166 -7.509 7.665 1.00 87.75 105 ALA A N 1
ATOM 753 C CA . ALA A 1 105 ? -1.184 -7.972 6.684 1.00 87.75 105 ALA A CA 1
ATOM 754 C C . ALA A 1 105 ? -1.819 -8.511 5.396 1.00 87.75 105 ALA A C 1
ATOM 756 O O . ALA A 1 105 ? -1.401 -8.144 4.292 1.00 87.75 105 ALA A O 1
ATOM 757 N N . GLY A 1 106 ? -2.867 -9.329 5.533 1.00 85.31 106 GLY A N 1
ATOM 758 C CA . GLY A 1 106 ? -3.552 -9.965 4.406 1.00 85.31 106 GLY A CA 1
ATOM 759 C C . GLY A 1 106 ? -4.107 -8.970 3.381 1.00 85.31 106 GLY A C 1
ATOM 760 O O . GLY A 1 106 ? -4.095 -9.254 2.180 1.00 85.31 106 GLY A O 1
ATOM 761 N N . LEU A 1 107 ? -4.504 -7.771 3.822 1.00 89.12 107 LEU A N 1
ATOM 762 C CA . LEU A 1 107 ? -5.113 -6.747 2.970 1.00 89.12 107 LEU A CA 1
ATOM 763 C C . LEU A 1 107 ? -4.184 -5.558 2.679 1.00 89.12 107 LEU A C 1
ATOM 765 O O . LEU A 1 107 ? -4.079 -5.140 1.526 1.00 89.12 107 LEU A O 1
ATOM 769 N N . LEU A 1 108 ? -3.510 -5.011 3.696 1.00 90.75 108 LEU A N 1
ATOM 770 C CA . LEU A 1 108 ? -2.773 -3.745 3.584 1.00 90.75 108 LEU A CA 1
ATOM 771 C C . LEU A 1 108 ? -1.332 -3.912 3.084 1.00 90.75 108 LEU A C 1
ATOM 773 O O . LEU A 1 108 ? -0.807 -3.000 2.446 1.00 90.75 108 LEU A O 1
ATOM 777 N N . ILE A 1 109 ? -0.692 -5.066 3.303 1.00 90.56 109 ILE A N 1
ATOM 778 C CA . ILE A 1 109 ? 0.692 -5.301 2.856 1.00 90.56 109 ILE A CA 1
ATOM 779 C C . ILE A 1 109 ? 0.680 -5.765 1.399 1.00 90.56 109 ILE A C 1
ATOM 781 O O . ILE A 1 109 ? 0.728 -6.952 1.118 1.00 90.56 109 ILE A O 1
ATOM 785 N N . GLN A 1 110 ? 0.537 -4.857 0.442 1.00 91.25 110 GLN A N 1
ATOM 786 C CA . GLN A 1 110 ? 0.580 -5.151 -1.001 1.00 91.25 110 GLN A CA 1
ATOM 787 C C . GLN A 1 110 ? 1.150 -3.938 -1.765 1.00 91.25 110 GLN A C 1
ATOM 789 O O . GLN A 1 110 ? 1.349 -2.894 -1.159 1.00 91.25 110 GLN A O 1
ATOM 794 N N . THR A 1 111 ? 1.412 -4.028 -3.073 1.00 88.88 111 THR A N 1
ATOM 795 C CA . THR A 1 111 ? 1.980 -2.908 -3.881 1.00 88.88 111 THR A CA 1
ATOM 796 C C . THR A 1 111 ? 0.963 -2.229 -4.815 1.00 88.88 111 THR A C 1
ATOM 798 O O . THR A 1 111 ? 1.266 -1.276 -5.521 1.00 88.88 111 THR A O 1
ATOM 801 N N . PHE A 1 112 ? -0.273 -2.709 -4.829 1.00 92.44 112 PHE A N 1
ATOM 802 C CA . PHE A 1 112 ? -1.408 -2.069 -5.480 1.00 92.44 112 PHE A CA 1
ATOM 803 C C . PHE A 1 112 ? -1.897 -0.837 -4.690 1.00 92.44 112 PHE A C 1
ATOM 805 O O . PHE A 1 112 ? -2.766 -0.911 -3.816 1.00 92.44 112 PHE A O 1
ATOM 812 N N . ASP A 1 113 ? -1.291 0.308 -4.989 1.00 91.75 113 ASP A N 1
ATOM 813 C CA . ASP A 1 113 ? -1.622 1.639 -4.473 1.00 91.75 113 ASP A CA 1
ATOM 814 C C . ASP A 1 113 ? -1.451 2.708 -5.559 1.00 91.75 113 ASP A C 1
ATOM 816 O O . ASP A 1 113 ? -0.914 2.422 -6.630 1.00 91.75 113 ASP A O 1
ATOM 820 N N . LEU A 1 114 ? -1.927 3.932 -5.308 1.00 89.25 114 LEU A N 1
ATOM 821 C CA . LEU A 1 114 ? -1.866 5.015 -6.290 1.00 89.25 114 LEU A CA 1
ATOM 822 C C . LEU A 1 114 ? -0.427 5.253 -6.802 1.00 89.25 114 LEU A C 1
ATOM 824 O O . LEU A 1 114 ? -0.250 5.321 -8.024 1.00 89.25 114 LEU A O 1
ATOM 828 N N . PRO A 1 115 ? 0.609 5.267 -5.936 1.00 88.44 115 PRO A N 1
ATOM 829 C CA . PRO A 1 115 ? 1.990 5.317 -6.386 1.00 88.44 115 PRO A CA 1
ATOM 830 C C . PRO A 1 115 ? 2.439 4.145 -7.251 1.00 88.44 115 PRO A C 1
ATOM 832 O O . PRO A 1 115 ? 3.009 4.355 -8.321 1.00 88.44 115 PRO A O 1
ATOM 835 N N . GLY A 1 116 ? 2.180 2.914 -6.819 1.00 87.81 116 GLY A N 1
ATOM 836 C CA . GLY A 1 116 ? 2.538 1.707 -7.552 1.00 87.81 116 GLY A CA 1
ATOM 837 C C . GLY A 1 116 ? 1.926 1.714 -8.948 1.00 87.81 116 GLY A C 1
ATOM 838 O O . GLY A 1 116 ? 2.624 1.461 -9.929 1.00 87.81 116 GLY A O 1
ATOM 839 N N . ILE A 1 117 ? 0.653 2.106 -9.061 1.00 89.00 117 ILE A N 1
ATOM 840 C CA . ILE A 1 117 ? -0.028 2.281 -10.349 1.00 89.00 117 ILE A CA 1
ATOM 841 C C . ILE A 1 117 ? 0.691 3.336 -11.196 1.00 89.00 117 ILE A C 1
ATOM 843 O O . ILE A 1 117 ? 0.997 3.070 -12.358 1.00 89.00 117 ILE A O 1
ATOM 847 N N . GLY A 1 118 ? 1.002 4.503 -10.627 1.00 86.62 118 GLY A N 1
ATOM 848 C CA . GLY A 1 118 ? 1.725 5.570 -11.323 1.00 86.62 118 GLY A CA 1
ATOM 849 C C . GLY A 1 118 ? 3.082 5.114 -11.868 1.00 86.62 118 GLY A C 1
ATOM 850 O O . GLY A 1 118 ? 3.386 5.346 -13.039 1.00 86.62 118 GLY A O 1
ATOM 851 N N . ILE A 1 119 ? 3.857 4.388 -11.057 1.00 85.44 119 ILE A N 1
ATOM 852 C CA . ILE A 1 119 ? 5.152 3.812 -11.445 1.00 85.44 119 ILE A CA 1
ATOM 853 C C . ILE A 1 119 ? 4.971 2.827 -12.607 1.00 85.44 119 ILE A C 1
ATOM 855 O O . ILE A 1 119 ? 5.664 2.938 -13.619 1.00 85.44 119 ILE A O 1
ATOM 859 N N . PHE A 1 120 ? 4.010 1.902 -12.512 1.00 82.94 120 PHE A N 1
ATOM 860 C CA . PHE A 1 120 ? 3.756 0.913 -13.563 1.00 82.94 120 PHE A CA 1
ATOM 861 C C . PHE A 1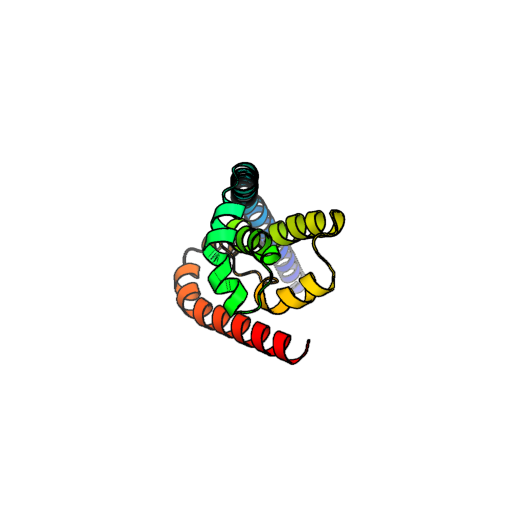 120 ? 3.289 1.540 -14.880 1.00 82.94 120 PHE A C 1
ATOM 863 O O . PHE A 1 120 ? 3.717 1.113 -15.954 1.00 82.94 120 PHE A O 1
ATOM 870 N N . LEU A 1 121 ? 2.433 2.562 -14.824 1.00 82.75 121 LEU A N 1
ATOM 871 C CA . LEU A 1 121 ? 1.984 3.276 -16.020 1.00 82.75 121 LEU A CA 1
ATOM 872 C C . LEU A 1 121 ? 3.099 4.137 -16.636 1.00 82.75 121 LEU A C 1
ATOM 874 O O . LEU A 1 121 ? 3.110 4.326 -17.852 1.00 82.75 121 LEU A O 1
ATOM 878 N N . GLY A 1 122 ? 4.053 4.609 -15.828 1.00 79.69 122 GLY A N 1
ATOM 879 C CA . GLY A 1 122 ? 5.220 5.369 -16.281 1.00 79.69 122 GLY A CA 1
ATOM 880 C C . GLY A 1 122 ? 6.284 4.539 -17.011 1.00 79.69 122 GLY A C 1
ATOM 881 O O . GLY A 1 122 ? 7.075 5.105 -17.761 1.00 79.69 122 GLY A O 1
ATOM 882 N N . LEU A 1 123 ? 6.291 3.210 -16.842 1.00 78.12 123 LEU A N 1
ATOM 883 C CA . LEU A 1 123 ? 7.277 2.313 -17.463 1.00 78.12 123 LEU A CA 1
ATOM 884 C C . LEU A 1 123 ? 7.155 2.235 -18.989 1.00 78.12 123 LEU A C 1
ATOM 886 O O . LEU A 1 123 ? 8.162 2.184 -19.691 1.00 78.12 123 LEU A O 1
ATOM 890 N N . SER A 1 124 ? 5.933 2.167 -19.527 1.00 73.94 124 SER A N 1
ATOM 891 C CA . SER A 1 124 ? 5.737 2.127 -20.980 1.00 73.94 124 SER A CA 1
ATOM 892 C C . SER A 1 124 ? 4.329 2.537 -21.403 1.00 73.94 124 SER A C 1
ATOM 894 O O . SER A 1 124 ? 3.337 2.204 -20.757 1.00 73.94 124 SER A O 1
ATOM 896 N N . SER A 1 125 ? 4.218 3.157 -22.580 1.00 75.94 125 SER A N 1
ATOM 897 C CA . SER A 1 125 ? 2.937 3.556 -23.188 1.00 75.94 125 SER A CA 1
ATOM 898 C C . SER A 1 125 ? 2.003 2.382 -23.510 1.00 75.94 125 SER A C 1
ATOM 900 O O . SER A 1 125 ? 0.806 2.572 -23.725 1.00 75.94 125 SER A O 1
ATOM 902 N N . ARG A 1 126 ? 2.532 1.151 -23.540 1.00 75.94 126 ARG A N 1
ATOM 903 C CA . ARG A 1 126 ? 1.766 -0.077 -23.798 1.00 75.94 126 ARG A CA 1
ATOM 904 C C . ARG A 1 126 ? 1.204 -0.705 -22.523 1.00 75.94 126 ARG A C 1
ATOM 906 O O . ARG A 1 126 ? 0.228 -1.455 -22.601 1.00 75.94 126 ARG A O 1
ATOM 913 N N . PHE A 1 127 ? 1.764 -0.368 -21.362 1.00 77.31 127 PHE A N 1
ATOM 914 C CA . PHE A 1 127 ? 1.356 -0.920 -20.074 1.00 77.31 127 PHE A CA 1
ATOM 915 C C . PHE A 1 127 ? -0.104 -0.629 -19.681 1.00 77.31 127 PHE A C 1
ATOM 917 O O . PHE A 1 127 ? -0.762 -1.557 -19.216 1.00 77.31 127 PHE A O 1
ATOM 924 N N . PRO A 1 128 ? -0.694 0.559 -19.943 1.00 78.81 128 PRO A N 1
ATOM 925 C CA . PRO A 1 128 ? -2.101 0.821 -19.621 1.00 78.81 128 PRO A CA 1
ATOM 926 C C . PRO A 1 128 ? -3.068 -0.173 -20.283 1.00 78.81 128 PRO A C 1
ATOM 928 O O . PRO A 1 128 ? -4.101 -0.537 -19.718 1.00 78.81 128 PRO A O 1
ATOM 931 N N . ARG A 1 129 ? -2.730 -0.656 -21.489 1.00 82.56 129 ARG A N 1
ATOM 932 C CA . ARG A 1 129 ? -3.545 -1.648 -22.199 1.00 82.56 129 ARG A CA 1
ATOM 933 C C . ARG A 1 129 ? -3.503 -3.009 -21.509 1.00 82.56 129 ARG A C 1
ATOM 935 O O . ARG A 1 129 ? -4.541 -3.657 -21.475 1.00 82.56 129 ARG A O 1
ATOM 942 N N . LEU A 1 130 ? -2.357 -3.409 -20.959 1.00 84.56 130 LEU A N 1
ATOM 943 C CA . LEU A 1 130 ? -2.203 -4.639 -20.178 1.00 84.56 130 LEU A CA 1
ATOM 944 C C . LEU A 1 130 ? -2.839 -4.508 -18.790 1.00 84.56 130 LEU A C 1
ATOM 946 O O . LEU A 1 130 ? -3.480 -5.439 -18.308 1.00 84.56 130 LEU A O 1
ATOM 950 N N . PHE A 1 131 ? -2.710 -3.334 -18.176 1.00 85.06 131 PHE A N 1
ATOM 951 C CA . PHE A 1 131 ? -3.157 -3.074 -16.815 1.00 85.06 131 PHE A CA 1
ATOM 952 C C . PHE A 1 131 ? -4.647 -3.372 -16.622 1.00 85.06 131 PHE A C 1
ATOM 954 O O . PHE A 1 131 ? -5.021 -3.986 -15.629 1.00 85.06 131 PHE A O 1
ATOM 961 N N . ARG A 1 132 ? -5.492 -3.067 -17.620 1.00 84.50 132 ARG A N 1
ATOM 962 C CA . ARG A 1 132 ? -6.928 -3.404 -17.581 1.00 84.50 132 ARG A CA 1
ATOM 963 C C . ARG A 1 132 ? -7.199 -4.903 -17.366 1.00 84.50 132 ARG A C 1
ATOM 965 O O . ARG A 1 132 ? -8.210 -5.254 -16.775 1.00 84.50 132 ARG A O 1
ATOM 972 N N . PHE A 1 133 ? -6.320 -5.770 -17.874 1.00 88.88 133 PHE A N 1
ATOM 973 C CA . PHE A 1 133 ? -6.431 -7.226 -17.751 1.00 88.88 133 PHE A CA 1
ATOM 974 C C . PHE A 1 133 ? -5.721 -7.744 -16.497 1.00 88.88 133 PHE A C 1
ATOM 976 O O . PHE A 1 133 ? -6.134 -8.753 -15.934 1.00 88.88 133 PHE A O 1
ATOM 983 N N . ALA A 1 134 ? -4.686 -7.041 -16.032 1.00 90.31 134 ALA A N 1
ATOM 984 C CA . ALA A 1 134 ? -3.971 -7.377 -14.806 1.00 90.31 134 ALA A CA 1
ATOM 985 C C . ALA A 1 134 ? -4.771 -7.023 -13.540 1.00 90.31 134 ALA A C 1
ATOM 987 O O . ALA A 1 134 ? -4.750 -7.787 -12.579 1.00 90.31 134 ALA A O 1
ATOM 988 N N . VAL A 1 135 ? -5.505 -5.902 -13.539 1.00 91.56 135 VAL A N 1
ATOM 989 C CA . VAL A 1 135 ? -6.261 -5.411 -12.370 1.00 91.56 135 VAL A CA 1
ATOM 990 C C . VAL A 1 135 ? -7.220 -6.461 -11.795 1.00 91.56 135 VAL A C 1
ATOM 992 O O . VAL A 1 135 ? -7.138 -6.696 -10.592 1.00 91.56 135 VAL A O 1
ATOM 995 N N . PRO A 1 136 ? -8.069 -7.152 -12.583 1.00 92.81 136 PRO A N 1
ATOM 996 C CA . PRO A 1 136 ? -8.920 -8.214 -12.048 1.00 92.81 136 PRO A CA 1
ATOM 997 C C . PRO A 1 136 ? -8.129 -9.320 -11.341 1.00 92.81 136 PRO A C 1
ATOM 999 O O . PRO A 1 136 ? -8.528 -9.766 -10.269 1.00 92.81 136 PRO A O 1
ATOM 1002 N N . GLY A 1 137 ? -6.981 -9.724 -11.899 1.00 94.25 137 GLY A N 1
ATOM 1003 C CA . GLY A 1 137 ? -6.100 -10.724 -11.292 1.00 94.25 137 GLY A CA 1
ATOM 1004 C C . GLY A 1 137 ? -5.451 -10.234 -9.996 1.00 94.25 137 GLY A C 1
ATOM 1005 O O . GLY A 1 137 ? -5.391 -10.982 -9.024 1.00 94.25 137 GLY A O 1
ATOM 1006 N N . ILE A 1 138 ? -5.026 -8.968 -9.950 1.00 92.81 138 ILE A N 1
ATOM 1007 C CA . ILE A 1 138 ? -4.485 -8.337 -8.738 1.00 92.81 138 ILE A CA 1
ATOM 1008 C C . ILE A 1 138 ? -5.552 -8.296 -7.641 1.00 92.81 138 ILE A C 1
ATOM 1010 O O . ILE A 1 138 ? -5.287 -8.706 -6.513 1.00 92.81 138 ILE A O 1
ATOM 1014 N N . LEU A 1 139 ? -6.763 -7.843 -7.971 1.00 93.75 139 LEU A N 1
ATOM 1015 C CA . LEU A 1 139 ? -7.873 -7.767 -7.023 1.00 93.75 139 LEU A CA 1
ATOM 1016 C C . LEU A 1 139 ? -8.265 -9.154 -6.508 1.00 93.75 139 LEU A C 1
ATOM 1018 O O . LEU A 1 139 ? -8.423 -9.329 -5.301 1.00 93.75 139 LEU A O 1
ATOM 1022 N N . LEU A 1 140 ? -8.356 -10.148 -7.397 1.00 95.25 140 LEU A N 1
ATOM 1023 C CA . LEU A 1 140 ? -8.638 -11.531 -7.018 1.00 95.25 140 LEU A CA 1
ATOM 1024 C C . LEU A 1 140 ? -7.535 -12.106 -6.121 1.00 95.25 140 LEU A C 1
ATOM 1026 O O . LEU A 1 140 ? -7.840 -12.737 -5.115 1.00 95.25 140 LEU A O 1
ATOM 1030 N N . GLY A 1 141 ? -6.265 -11.862 -6.446 1.00 94.50 141 GLY A N 1
ATOM 1031 C CA . GLY A 1 141 ? -5.128 -12.309 -5.642 1.00 94.50 141 GLY A CA 1
ATOM 1032 C C . GLY A 1 141 ? -5.101 -11.668 -4.254 1.00 94.50 141 GLY A C 1
ATOM 1033 O O . GLY A 1 141 ? -4.897 -12.367 -3.264 1.00 94.50 141 GLY A O 1
ATOM 1034 N N . ILE A 1 142 ? -5.371 -10.361 -4.159 1.00 93.69 142 ILE A N 1
ATOM 1035 C CA . ILE A 1 142 ? -5.492 -9.660 -2.873 1.00 93.69 142 ILE A CA 1
ATOM 1036 C C . ILE A 1 142 ? -6.667 -10.225 -2.070 1.00 93.69 142 ILE A C 1
ATOM 1038 O O . ILE A 1 142 ? -6.500 -10.493 -0.884 1.00 93.69 142 ILE A O 1
ATOM 1042 N N . ALA A 1 143 ? -7.822 -10.459 -2.698 1.00 93.25 143 ALA A N 1
ATOM 1043 C CA . ALA A 1 143 ? -8.991 -11.029 -2.031 1.00 93.25 143 ALA A CA 1
ATOM 1044 C C . ALA A 1 143 ? -8.734 -12.460 -1.532 1.00 93.25 143 ALA A C 1
ATOM 1046 O O . ALA A 1 143 ? -9.015 -12.772 -0.373 1.00 93.25 143 ALA A O 1
ATOM 1047 N N . LEU A 1 144 ? -8.148 -13.319 -2.370 1.00 94.75 144 LEU A N 1
ATOM 1048 C CA . LEU A 1 144 ? -7.783 -14.688 -2.000 1.00 94.75 144 LEU A CA 1
ATOM 1049 C C . LEU A 1 144 ? -6.771 -14.696 -0.852 1.00 94.75 144 LEU A C 1
ATOM 1051 O O . LEU A 1 144 ? -6.907 -15.459 0.098 1.00 94.75 144 LEU A O 1
ATOM 1055 N N . ARG A 1 145 ? -5.771 -13.816 -0.907 1.00 93.62 145 ARG A N 1
ATOM 1056 C CA . ARG A 1 145 ? -4.780 -13.705 0.159 1.00 93.62 145 ARG A CA 1
ATOM 1057 C C . ARG A 1 145 ? -5.395 -13.183 1.454 1.00 93.62 145 ARG A C 1
ATOM 1059 O O . ARG A 1 145 ? -5.103 -13.728 2.509 1.00 93.62 145 ARG A O 1
ATOM 1066 N N . ALA A 1 146 ? -6.234 -12.152 1.391 1.00 90.69 146 ALA A N 1
ATOM 1067 C CA . ALA A 1 146 ? -6.895 -11.591 2.566 1.00 90.69 146 ALA A CA 1
ATOM 1068 C C . ALA A 1 146 ? -7.819 -12.618 3.237 1.00 90.69 146 ALA A C 1
ATOM 1070 O O . ALA A 1 146 ? -7.795 -12.755 4.457 1.00 90.69 146 ALA A O 1
ATOM 1071 N N . THR A 1 147 ? -8.576 -13.381 2.444 1.00 90.75 147 THR A N 1
ATOM 1072 C CA . THR A 1 147 ? -9.439 -14.459 2.953 1.00 90.75 147 THR A CA 1
ATOM 1073 C C . THR A 1 147 ? -8.629 -15.608 3.544 1.00 90.75 147 THR A C 1
ATOM 1075 O O . THR A 1 147 ? -8.894 -16.000 4.674 1.00 90.75 147 THR A O 1
ATOM 1078 N N . ALA A 1 148 ? -7.602 -16.103 2.847 1.00 91.81 148 ALA A N 1
ATOM 1079 C CA . ALA A 1 148 ? -6.726 -17.149 3.375 1.00 91.81 148 ALA A CA 1
ATOM 1080 C C . ALA A 1 148 ? -6.034 -16.716 4.677 1.00 91.81 148 ALA A C 1
ATOM 1082 O O . ALA A 1 148 ? -5.976 -17.488 5.629 1.00 91.81 148 ALA A O 1
ATOM 1083 N N . HIS A 1 149 ? -5.558 -15.470 4.742 1.00 91.56 149 HIS A N 1
ATOM 1084 C CA . HIS A 1 149 ? -4.925 -14.920 5.940 1.00 91.56 149 HIS A CA 1
ATOM 1085 C C . HIS A 1 149 ? -5.899 -14.860 7.118 1.00 91.56 149 HIS A C 1
ATOM 1087 O O . HIS A 1 149 ? -5.552 -15.318 8.196 1.00 91.56 149 HIS A O 1
A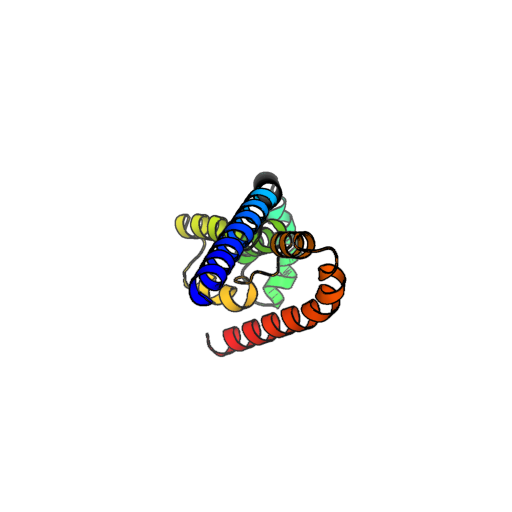TOM 1093 N N . SER A 1 150 ? -7.130 -14.390 6.892 1.00 85.56 150 SER A N 1
ATOM 1094 C CA . SER A 1 150 ? -8.183 -14.333 7.919 1.00 85.56 150 SER A CA 1
ATOM 1095 C C . SER A 1 150 ? -8.682 -15.706 8.390 1.00 85.56 150 SER A C 1
ATOM 1097 O O . SER A 1 150 ? -9.362 -15.776 9.409 1.00 85.56 150 SER A O 1
ATOM 1099 N N . LEU A 1 151 ? -8.441 -16.776 7.626 1.00 87.50 151 LEU A N 1
ATOM 1100 C CA . LEU A 1 151 ? -8.814 -18.143 8.005 1.00 87.50 151 LEU A CA 1
ATOM 1101 C C . LEU A 1 151 ? -7.704 -18.858 8.786 1.00 87.50 151 LEU A C 1
ATOM 1103 O O . LEU A 1 151 ? -7.993 -19.788 9.534 1.00 87.50 151 LEU A O 1
ATOM 1107 N N . LEU A 1 152 ? -6.444 -18.468 8.573 1.00 87.44 152 LEU A N 1
ATOM 1108 C CA . LEU A 1 152 ? -5.271 -19.109 9.173 1.00 87.44 152 LEU A CA 1
ATOM 1109 C C . LEU A 1 152 ? -4.768 -18.399 10.439 1.00 87.44 152 LEU A C 1
ATOM 1111 O O . LEU A 1 152 ? -4.104 -19.044 11.252 1.00 87.44 152 LEU A O 1
ATOM 1115 N N . PHE A 1 153 ? -5.053 -17.104 10.590 1.00 81.31 153 PHE A N 1
ATOM 1116 C CA . PHE A 1 153 ? -4.589 -16.240 11.680 1.00 81.31 153 PHE A CA 1
ATOM 1117 C C . PHE A 1 153 ? -5.744 -15.451 12.291 1.00 81.31 153 PHE A C 1
ATOM 1119 O O . PHE A 1 153 ? -5.659 -15.187 1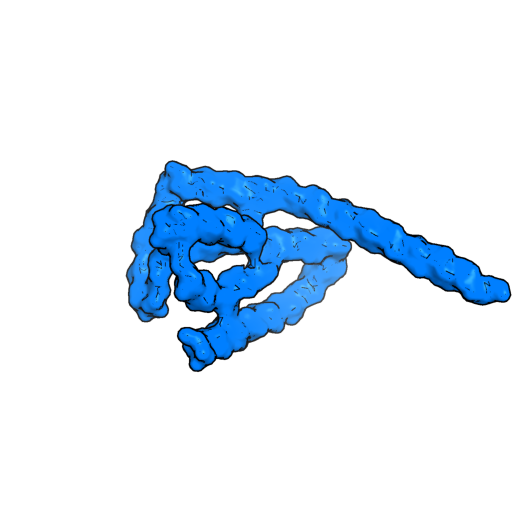3.512 1.00 81.31 153 PHE A O 1
#

Sequence (153 aa):
MENDDAKSGLIAIINTSGADAIRLALGSLPMLILSLSVVGILKSAGAIELLTQLLAPLLQKLHIAEVYVLPALTKCLAGGTAYYGVVSGLVEQGQYSAHNINASAGLLIQTFDLPGIGIFLGLSSRFPRLFRFAVPGILLGIALRATAHSLLF

Foldseek 3Di:
DVPPVVVVVVVVVVVVVVVLVVCLVVVLVVQLVVQLVVLVVCVVVCVLVVVLVVCVVVCVVVVHDSLVSSLQSCCQRNRQVSSVVVQVVCVVVVNHDPVNCLLCCLARNDGPHPSSVVSQCVSDVCRVVVVVVVVVVVVVSSVVSNVVSVVPD

pLDDT: mean 88.6, std 7.76, range [52.84, 95.25]

Radius of gyration: 19.84 Å; chains: 1; bounding box: 57×38×52 Å

Secondary structure (DSSP, 8-state):
-HHHHHHHHHHHHHHHHHHHHHHHHHHHHHHHHHHHHHHHHHHHTTHHHHHHHHHHHHHHHTT--GGGHHHHHHHHHHHHHHHHHHHHHHHHTTSS-HHHHHHHHHHHSSS-SHHHHHHHHHH-TTHHHHHHHHHHHHHHHHHHHHHHHHHH-